Protein AF-A0A1Q7YC12-F1 (afdb_monomer_lite)

Sequence (79 aa):
MADISREEYEKYMALRDEIAKGIENAQSEFMLTTYSMLHATMRKRLKAALALNIQLENREISQKRQEKREQLRSAKSSD

pLDDT: mean 89.57, std 10.71, range [50.81, 98.12]

Structure (mmCIF, N/CA/C/O backbone):
data_AF-A0A1Q7YC12-F1
#
_entry.id   AF-A0A1Q7YC12-F1
#
loop_
_atom_site.group_PDB
_atom_site.id
_atom_site.type_symbol
_atom_site.label_atom_id
_atom_site.label_alt_id
_atom_site.label_comp_id
_atom_site.label_asym_id
_atom_site.label_entity_id
_atom_site.label_seq_id
_atom_site.pdbx_PDB_ins_code
_atom_site.Cartn_x
_atom_site.Cartn_y
_atom_site.Cartn_z
_atom_site.occupancy
_atom_site.B_iso_or_equiv
_atom_site.auth_seq_id
_atom_site.auth_comp_id
_atom_site.auth_asym_id
_atom_site.auth_atom_id
_atom_site.pdbx_PDB_model_num
ATOM 1 N N . MET A 1 1 ? 12.577 -7.737 -8.641 1.00 50.81 1 MET A N 1
ATOM 2 C CA . MET A 1 1 ? 11.681 -6.996 -7.730 1.00 50.81 1 MET A CA 1
ATOM 3 C C . MET A 1 1 ? 11.421 -7.886 -6.530 1.00 50.81 1 MET A C 1
ATOM 5 O O . MET A 1 1 ? 11.451 -9.096 -6.702 1.00 50.81 1 MET A O 1
ATOM 9 N N . ALA A 1 2 ? 11.283 -7.332 -5.325 1.00 54.84 2 ALA A N 1
ATOM 10 C CA . ALA A 1 2 ? 10.864 -8.140 -4.183 1.00 54.84 2 ALA A CA 1
ATOM 11 C C . ALA A 1 2 ? 9.361 -8.386 -4.338 1.00 54.84 2 ALA A C 1
ATOM 13 O O . ALA A 1 2 ? 8.559 -7.509 -4.022 1.00 54.84 2 ALA A O 1
ATOM 14 N N . ASP A 1 3 ? 9.004 -9.528 -4.918 1.00 67.44 3 ASP A N 1
ATOM 15 C CA . ASP A 1 3 ? 7.616 -9.964 -4.970 1.00 67.44 3 ASP A CA 1
ATOM 16 C C . ASP A 1 3 ? 7.177 -10.263 -3.538 1.00 67.44 3 ASP A C 1
ATOM 18 O O . ASP A 1 3 ? 7.706 -11.164 -2.888 1.00 67.44 3 ASP A O 1
ATOM 22 N N . ILE A 1 4 ? 6.236 -9.468 -3.031 1.00 76.25 4 ILE A N 1
ATOM 23 C CA . ILE A 1 4 ? 5.507 -9.816 -1.812 1.00 76.25 4 ILE A CA 1
ATOM 24 C C . ILE A 1 4 ? 4.801 -11.139 -2.066 1.00 76.25 4 ILE A C 1
ATOM 26 O O . ILE A 1 4 ? 4.053 -11.287 -3.037 1.00 76.25 4 ILE A O 1
ATOM 30 N N . SER A 1 5 ? 5.035 -12.104 -1.187 1.00 85.75 5 SER A N 1
ATOM 31 C CA . SER A 1 5 ? 4.306 -13.359 -1.237 1.00 85.75 5 SER A CA 1
ATOM 32 C C . SER A 1 5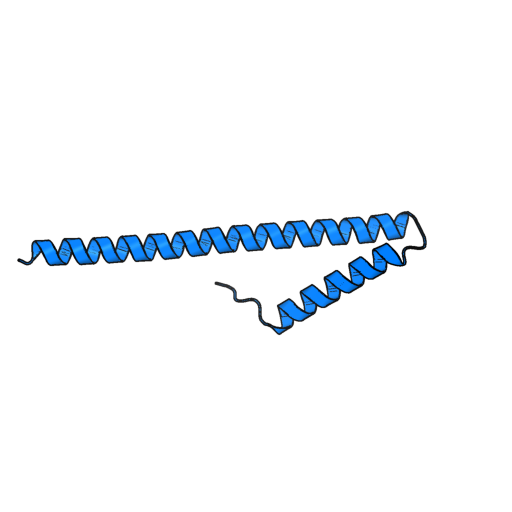 ? 2.811 -13.098 -1.038 1.00 85.75 5 SER A C 1
ATOM 34 O O . SER A 1 5 ? 2.389 -12.149 -0.367 1.00 85.75 5 SER A O 1
ATOM 36 N N . ARG A 1 6 ? 1.982 -13.982 -1.598 1.00 84.56 6 ARG A N 1
ATOM 37 C CA . ARG A 1 6 ? 0.535 -13.963 -1.359 1.00 84.56 6 ARG A CA 1
ATOM 38 C C . ARG A 1 6 ? 0.213 -13.954 0.141 1.00 84.56 6 ARG A C 1
ATOM 40 O O . ARG A 1 6 ? -0.678 -13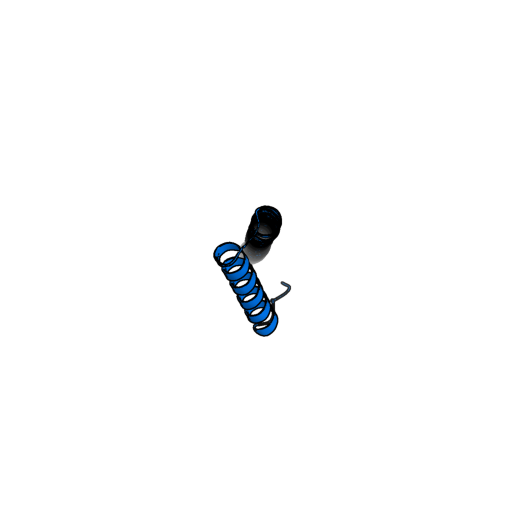.226 0.564 1.00 84.56 6 ARG A O 1
ATOM 47 N N . GLU A 1 7 ? 0.971 -14.710 0.932 1.00 90.12 7 GLU A N 1
ATOM 48 C CA . GLU A 1 7 ? 0.819 -14.783 2.386 1.00 90.12 7 GLU A CA 1
ATOM 49 C C . GLU A 1 7 ? 1.079 -13.427 3.067 1.00 90.12 7 GLU A C 1
ATOM 51 O O . GLU A 1 7 ? 0.316 -13.007 3.936 1.00 90.12 7 GLU A O 1
ATOM 56 N N . GLU A 1 8 ? 2.126 -12.701 2.665 1.00 87.38 8 GLU A N 1
ATOM 57 C CA . GLU A 1 8 ? 2.416 -11.360 3.194 1.00 87.38 8 GLU A CA 1
ATOM 58 C C . GLU A 1 8 ? 1.325 -10.349 2.827 1.00 87.38 8 GLU A C 1
ATOM 60 O O . GLU A 1 8 ? 0.961 -9.506 3.652 1.00 87.38 8 GLU A O 1
ATOM 65 N N . TYR A 1 9 ? 0.765 -10.453 1.619 1.00 86.81 9 TYR A N 1
ATOM 66 C CA . TYR A 1 9 ? -0.361 -9.621 1.202 1.00 86.81 9 TYR A CA 1
ATOM 67 C C . TYR A 1 9 ? -1.626 -9.911 2.022 1.00 86.81 9 TYR A C 1
ATOM 69 O O . TYR A 1 9 ? -2.283 -8.983 2.495 1.00 86.81 9 TYR A O 1
ATOM 77 N N . GLU A 1 10 ? -1.949 -11.186 2.245 1.00 90.50 10 GLU A N 1
ATOM 78 C CA . GLU A 1 10 ? -3.096 -11.592 3.064 1.00 90.50 10 GLU A CA 1
ATOM 79 C C . GLU A 1 10 ? -2.945 -11.107 4.518 1.00 90.50 10 GLU A C 1
ATOM 81 O O . GLU A 1 10 ? -3.879 -10.515 5.064 1.00 90.50 10 GLU A O 1
ATOM 86 N N . LYS A 1 11 ? -1.750 -11.236 5.115 1.00 92.62 11 LYS A N 1
ATOM 87 C CA . LYS A 1 11 ? -1.439 -10.684 6.450 1.00 92.62 11 LYS A CA 1
ATOM 88 C C . LYS A 1 11 ? -1.602 -9.164 6.504 1.00 92.62 11 LYS A C 1
ATOM 90 O O . LYS A 1 11 ? -2.151 -8.635 7.469 1.00 92.62 11 LYS A O 1
ATOM 95 N N . TYR A 1 12 ? -1.146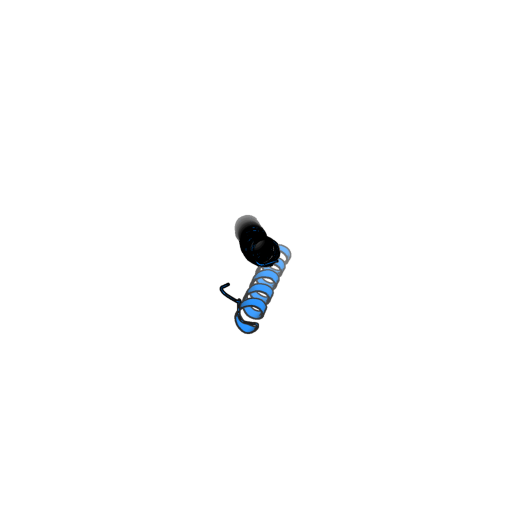 -8.455 5.470 1.00 90.44 12 TYR A N 1
ATOM 96 C CA . TYR A 1 12 ? -1.317 -7.005 5.371 1.00 90.44 12 TYR A CA 1
ATOM 97 C C . TYR A 1 12 ? -2.797 -6.601 5.340 1.00 90.44 12 TYR A C 1
ATOM 99 O O . TYR A 1 12 ? -3.195 -5.667 6.043 1.00 90.44 12 TYR A O 1
ATOM 107 N N . MET A 1 13 ? -3.608 -7.297 4.539 1.00 91.88 13 MET A N 1
ATOM 108 C CA . MET A 1 13 ? -5.040 -7.016 4.417 1.00 91.88 13 MET A CA 1
ATOM 109 C C . MET A 1 13 ? -5.780 -7.297 5.727 1.00 91.88 13 MET A C 1
ATOM 111 O O . MET A 1 13 ? -6.537 -6.441 6.179 1.00 91.88 13 MET A O 1
ATOM 115 N N . ALA A 1 14 ? -5.484 -8.420 6.388 1.00 94.94 14 ALA A N 1
ATOM 116 C CA . ALA A 1 14 ? -6.057 -8.747 7.692 1.00 94.94 14 ALA A CA 1
ATOM 117 C C . ALA A 1 14 ? -5.752 -7.668 8.746 1.00 94.94 14 ALA A C 1
ATOM 119 O O . ALA A 1 14 ? -6.666 -7.168 9.399 1.00 94.94 14 ALA A O 1
ATOM 120 N N . LEU A 1 15 ? -4.491 -7.227 8.850 1.00 94.88 15 LEU A N 1
ATOM 121 C CA . LEU A 1 15 ? -4.093 -6.165 9.783 1.00 94.88 15 LEU A CA 1
ATOM 122 C C . LEU A 1 15 ? -4.817 -4.840 9.498 1.00 94.88 15 LEU A C 1
ATOM 124 O O . LEU A 1 15 ? -5.218 -4.123 10.415 1.00 94.88 15 LEU A O 1
ATOM 128 N N . ARG A 1 16 ? -4.984 -4.493 8.218 1.00 93.75 16 ARG A N 1
ATOM 129 C CA . ARG A 1 16 ? -5.717 -3.286 7.824 1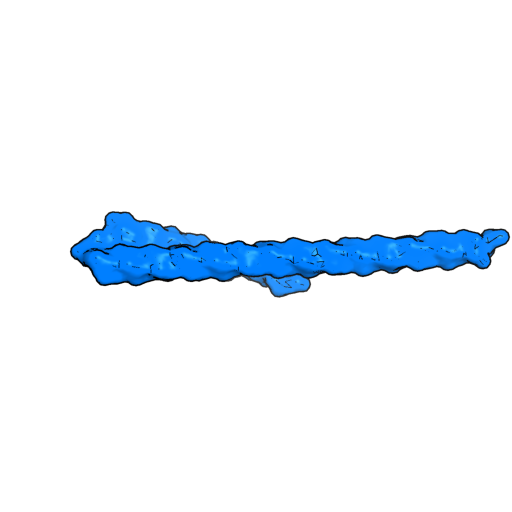.00 93.75 16 ARG A CA 1
ATOM 130 C C . ARG A 1 16 ? -7.177 -3.350 8.282 1.00 93.75 16 ARG A C 1
ATOM 132 O O . ARG A 1 16 ? -7.685 -2.346 8.784 1.00 93.75 16 ARG A O 1
ATOM 139 N N . ASP A 1 17 ? -7.823 -4.500 8.120 1.00 96.12 17 ASP A N 1
ATOM 140 C CA . ASP A 1 17 ? -9.215 -4.704 8.523 1.00 96.12 17 ASP A CA 1
ATOM 141 C C . ASP A 1 17 ? -9.370 -4.703 10.051 1.00 96.12 17 ASP A C 1
ATOM 143 O O . ASP A 1 17 ? -10.323 -4.127 10.573 1.00 96.12 17 ASP A O 1
ATOM 147 N N . GLU A 1 18 ? -8.414 -5.274 10.790 1.00 96.88 18 GLU A N 1
ATOM 148 C CA . GLU A 1 18 ? -8.371 -5.194 12.257 1.00 96.88 18 GLU A CA 1
ATOM 149 C C . GLU A 1 18 ? -8.268 -3.750 12.754 1.00 96.88 18 GLU A C 1
ATOM 151 O O . GLU A 1 18 ? -8.997 -3.351 13.660 1.00 96.88 18 GLU A O 1
ATOM 156 N N . ILE A 1 19 ? -7.410 -2.935 12.135 1.00 96.88 19 ILE A N 1
ATOM 157 C CA . ILE A 1 19 ? -7.282 -1.517 12.489 1.00 96.88 19 ILE A CA 1
ATOM 158 C C . ILE A 1 19 ? -8.570 -0.755 12.168 1.00 96.88 19 ILE A C 1
ATOM 160 O O . ILE A 1 19 ? -8.984 0.081 12.969 1.00 96.88 19 ILE A O 1
ATOM 164 N N . ALA A 1 20 ? -9.220 -1.040 11.036 1.00 95.81 20 ALA A N 1
ATOM 165 C CA . ALA A 1 20 ? -10.500 -0.424 10.687 1.00 95.81 20 ALA A CA 1
ATOM 166 C C . ALA A 1 20 ? -11.587 -0.762 11.720 1.00 95.81 20 ALA A C 1
ATOM 168 O O . ALA A 1 20 ? -12.241 0.142 12.238 1.00 95.81 20 ALA A O 1
ATOM 169 N N . LYS A 1 21 ? -11.691 -2.036 12.120 1.00 97.44 21 LYS A N 1
ATOM 170 C CA . LYS A 1 21 ? -12.569 -2.464 13.221 1.00 97.44 21 LYS A CA 1
ATOM 171 C C . LYS A 1 21 ? -12.201 -1.793 14.545 1.00 97.44 21 LYS A C 1
ATOM 173 O O . LYS A 1 21 ? -13.086 -1.489 15.336 1.00 97.44 21 LYS A O 1
ATOM 178 N N . GLY A 1 22 ? -10.915 -1.558 14.804 1.00 97.44 22 GLY A N 1
ATOM 179 C CA . GLY A 1 22 ? -10.445 -0.827 15.982 1.00 97.44 22 GLY A CA 1
ATOM 180 C C . GLY A 1 22 ? -10.921 0.629 16.017 1.00 97.44 22 GLY A C 1
ATOM 181 O O . GLY A 1 22 ? -11.257 1.128 17.087 1.00 97.44 22 GLY A O 1
ATOM 182 N N . ILE A 1 23 ? -11.011 1.294 14.858 1.00 97.31 23 ILE A N 1
ATOM 183 C CA . ILE A 1 23 ? -11.604 2.638 14.734 1.00 97.31 23 ILE A CA 1
ATOM 184 C C . ILE A 1 23 ? -13.106 2.585 15.034 1.00 97.31 23 ILE A C 1
ATOM 186 O O . ILE A 1 23 ? -13.590 3.384 15.831 1.00 97.31 23 ILE A O 1
ATOM 190 N N . GLU A 1 24 ? -13.833 1.649 14.417 1.00 97.31 24 GLU A N 1
ATOM 191 C CA . GLU A 1 24 ? -15.291 1.509 14.576 1.00 97.31 24 GLU A CA 1
ATOM 192 C C . GLU A 1 24 ? -15.695 1.181 16.019 1.00 97.31 24 GLU A C 1
ATOM 194 O O . GLU A 1 24 ? -16.689 1.700 16.522 1.00 97.31 24 GLU A O 1
ATOM 199 N N . ASN A 1 25 ? -14.899 0.354 16.699 1.00 97.62 25 ASN A N 1
ATOM 200 C CA . ASN A 1 25 ? -15.165 -0.107 18.060 1.00 97.62 25 ASN A CA 1
ATOM 201 C C . ASN A 1 25 ? -14.448 0.720 19.141 1.00 97.62 25 ASN A C 1
ATOM 203 O O . ASN A 1 25 ? -14.410 0.309 20.303 1.00 97.62 25 ASN A O 1
ATOM 207 N N . ALA A 1 26 ? -13.841 1.859 18.792 1.00 97.50 26 ALA A N 1
ATOM 208 C CA . ALA A 1 26 ? -13.087 2.664 19.745 1.00 97.50 26 ALA A CA 1
ATOM 209 C C . ALA A 1 26 ? -13.997 3.213 20.861 1.00 97.50 26 ALA A C 1
ATOM 211 O O . ALA A 1 26 ? -14.891 4.017 20.620 1.00 97.50 26 ALA A O 1
ATOM 212 N N . GLN A 1 27 ? -13.720 2.823 22.108 1.00 97.38 27 GLN A N 1
ATOM 213 C CA . GLN A 1 27 ? -14.454 3.282 23.301 1.00 97.38 27 GLN A CA 1
ATOM 214 C C . GLN A 1 27 ? -13.790 4.469 24.022 1.00 97.38 27 GLN A C 1
ATOM 216 O O . GLN A 1 27 ? -14.232 4.878 25.092 1.00 97.38 27 GLN A O 1
ATOM 221 N N . SER A 1 28 ? -12.700 5.012 23.474 1.00 98.06 28 SER A N 1
ATOM 222 C CA . SER A 1 28 ? -12.023 6.189 24.018 1.00 98.06 28 SER A CA 1
ATOM 223 C C . SER A 1 28 ? -11.353 7.001 22.915 1.00 98.06 28 SER A C 1
ATOM 225 O O . SER A 1 28 ? -10.949 6.458 21.883 1.00 98.06 28 SER A O 1
ATOM 227 N N . GLU A 1 29 ? -11.177 8.301 23.155 1.00 97.44 29 GLU A N 1
ATOM 228 C CA . GLU A 1 29 ? -10.466 9.196 22.233 1.00 97.44 29 GLU A CA 1
ATOM 229 C C . GLU A 1 29 ? -9.021 8.747 21.994 1.00 97.44 29 GLU A C 1
ATOM 231 O O . GLU A 1 29 ? -8.511 8.833 20.875 1.00 97.44 29 GLU A O 1
ATOM 236 N N . PHE A 1 30 ? -8.370 8.209 23.028 1.00 97.50 30 PHE A N 1
ATOM 237 C CA . PHE A 1 30 ? -7.026 7.654 22.917 1.00 97.50 30 PHE A CA 1
ATOM 238 C C . PHE A 1 30 ? -6.979 6.464 21.946 1.00 97.50 30 PHE A C 1
ATOM 240 O O . PHE A 1 30 ? -6.108 6.416 21.072 1.00 97.50 30 PHE A O 1
ATOM 247 N N . MET A 1 31 ? -7.930 5.526 22.053 1.00 97.38 31 MET A N 1
ATOM 248 C CA . MET A 1 31 ? -8.015 4.384 21.136 1.00 97.38 31 MET A CA 1
ATOM 249 C C . MET A 1 31 ? -8.325 4.839 19.712 1.00 97.38 31 MET A C 1
ATOM 251 O O . MET A 1 31 ? -7.632 4.431 18.779 1.00 97.38 31 MET A O 1
ATOM 255 N N . LEU A 1 32 ? -9.300 5.737 19.547 1.00 98.12 32 LEU A N 1
ATOM 256 C CA . LEU A 1 32 ? -9.661 6.291 18.243 1.00 98.12 32 LEU A CA 1
ATOM 257 C C . LEU A 1 32 ? -8.456 6.959 17.569 1.00 98.12 32 LEU A C 1
ATOM 259 O O . LEU A 1 32 ? -8.177 6.707 16.394 1.00 98.12 32 LEU A O 1
ATOM 263 N N . THR A 1 33 ? -7.709 7.766 18.325 1.00 97.94 33 THR A N 1
ATOM 264 C CA . THR A 1 33 ? -6.497 8.443 17.845 1.00 97.94 33 THR A CA 1
ATOM 265 C C . THR A 1 33 ? -5.432 7.431 17.436 1.00 97.94 33 THR A C 1
ATOM 267 O O . THR A 1 33 ? -4.886 7.518 16.335 1.00 97.94 33 THR A O 1
ATOM 270 N N . THR A 1 34 ? -5.178 6.430 18.280 1.00 97.50 34 THR A N 1
ATOM 271 C CA . THR A 1 34 ? -4.179 5.385 18.027 1.00 97.50 34 THR A CA 1
ATOM 272 C C . THR A 1 34 ? -4.483 4.614 16.744 1.00 97.50 34 THR A C 1
ATOM 274 O O . THR A 1 34 ? -3.641 4.556 15.843 1.00 97.50 34 THR A O 1
ATOM 277 N N . TYR A 1 35 ? -5.698 4.077 16.607 1.00 98.00 35 TYR A N 1
ATOM 278 C CA . TYR A 1 35 ? -6.082 3.324 15.412 1.00 98.00 35 TYR A CA 1
ATOM 279 C C . TYR A 1 35 ? -6.107 4.200 14.154 1.00 98.00 35 TYR A C 1
ATOM 281 O O . TYR A 1 35 ? -5.637 3.774 13.096 1.00 98.00 35 TYR A O 1
ATOM 289 N N . SER A 1 36 ? -6.552 5.455 14.262 1.00 97.12 36 SER A N 1
ATOM 290 C CA . SER A 1 36 ? -6.526 6.405 13.142 1.00 97.12 36 SER A 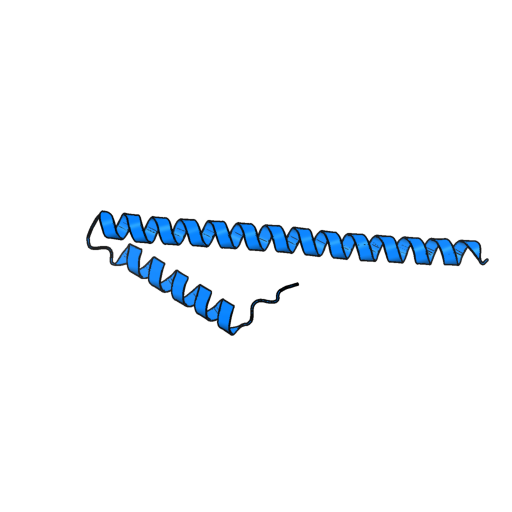CA 1
ATOM 291 C C . SER A 1 36 ? -5.100 6.691 12.658 1.00 97.12 36 SER A C 1
ATOM 293 O O . SER A 1 36 ? -4.837 6.694 11.451 1.00 97.12 36 SER A O 1
ATOM 295 N N . MET A 1 37 ? -4.150 6.880 13.582 1.00 97.44 37 MET A N 1
ATOM 296 C CA . MET A 1 37 ? -2.735 7.083 13.254 1.00 97.44 37 MET A CA 1
ATOM 297 C C . MET A 1 37 ? -2.107 5.847 12.602 1.00 97.44 37 MET A C 1
ATOM 299 O O . MET A 1 37 ? -1.368 5.981 11.617 1.00 97.44 37 MET A O 1
ATOM 303 N N . LEU A 1 38 ? -2.415 4.650 13.110 1.00 96.88 38 LEU A N 1
ATOM 304 C CA . LEU A 1 38 ? -1.960 3.388 12.523 1.00 96.88 38 LEU A CA 1
ATOM 305 C C . LEU A 1 38 ? -2.483 3.229 11.091 1.00 96.88 38 LEU A C 1
ATOM 307 O O . LEU A 1 38 ? -1.693 3.017 10.165 1.00 96.88 38 LEU A O 1
ATOM 311 N N . HIS A 1 39 ? -3.784 3.442 10.880 1.00 95.62 39 HIS A N 1
ATOM 312 C CA . HIS A 1 39 ? -4.408 3.362 9.559 1.00 95.62 39 HIS A CA 1
ATOM 313 C C . HIS A 1 39 ? -3.785 4.359 8.566 1.00 95.62 39 HIS A C 1
ATOM 315 O O . HIS A 1 39 ? -3.423 4.000 7.439 1.00 95.62 39 HIS A O 1
ATOM 321 N N . ALA A 1 40 ? -3.587 5.613 8.989 1.00 94.50 40 ALA A N 1
ATOM 322 C CA . ALA A 1 40 ? -2.957 6.642 8.163 1.00 94.50 40 ALA A CA 1
ATOM 323 C C . ALA A 1 40 ? -1.509 6.283 7.789 1.00 94.50 40 ALA A C 1
ATOM 325 O O . ALA A 1 40 ? -1.095 6.467 6.639 1.00 94.50 40 ALA A O 1
ATOM 326 N N . THR A 1 41 ? -0.743 5.740 8.737 1.00 94.62 41 THR A N 1
ATOM 327 C CA . THR A 1 41 ? 0.651 5.326 8.523 1.00 94.62 41 THR A CA 1
ATOM 328 C C . THR A 1 41 ? 0.742 4.165 7.537 1.00 94.62 41 THR A C 1
ATOM 330 O O . THR A 1 41 ? 1.537 4.224 6.594 1.00 94.62 41 THR A O 1
ATOM 333 N N . MET A 1 42 ? -0.110 3.147 7.683 1.00 92.25 42 MET A N 1
ATOM 334 C CA . MET A 1 42 ? -0.172 2.026 6.740 1.00 92.25 42 MET A CA 1
ATOM 335 C C . MET A 1 42 ? -0.498 2.490 5.322 1.00 92.25 42 MET A C 1
ATOM 337 O O . MET A 1 42 ? 0.161 2.076 4.368 1.00 92.25 42 MET A O 1
ATOM 341 N N . ARG A 1 43 ? -1.461 3.406 5.170 1.00 90.62 43 ARG A N 1
ATOM 342 C CA . ARG A 1 43 ? -1.824 3.954 3.857 1.00 90.62 43 ARG A CA 1
ATOM 343 C C . ARG A 1 43 ? -0.673 4.727 3.210 1.00 90.62 43 ARG A C 1
ATOM 345 O O . ARG A 1 43 ? -0.473 4.614 2.001 1.00 90.62 43 ARG A O 1
ATOM 352 N N . LYS A 1 44 ? 0.092 5.502 3.990 1.00 92.12 44 LYS A N 1
ATOM 353 C CA . LYS A 1 44 ? 1.285 6.213 3.493 1.00 92.12 44 LYS A CA 1
ATOM 354 C C . LYS A 1 44 ? 2.354 5.235 3.003 1.00 92.12 44 LYS A C 1
ATOM 356 O O . LYS A 1 44 ? 2.874 5.424 1.906 1.00 92.12 44 LYS A O 1
ATOM 361 N N . ARG A 1 45 ? 2.638 4.177 3.772 1.00 89.19 45 ARG A N 1
ATOM 362 C CA . ARG A 1 45 ? 3.614 3.142 3.386 1.00 89.19 45 ARG A CA 1
ATOM 363 C C . ARG A 1 45 ? 3.204 2.412 2.107 1.00 89.19 45 ARG A C 1
ATOM 365 O O . ARG A 1 45 ? 4.033 2.277 1.215 1.00 89.19 45 ARG A O 1
ATOM 372 N N . LEU A 1 46 ? 1.928 2.037 1.975 1.00 87.94 46 LEU A N 1
ATOM 373 C CA . LEU A 1 46 ? 1.417 1.407 0.753 1.00 87.94 46 LEU A CA 1
ATOM 374 C C . LEU A 1 46 ? 1.606 2.311 -0.472 1.00 87.94 46 LEU A C 1
ATOM 376 O O . LEU A 1 46 ? 2.112 1.867 -1.497 1.00 87.94 46 LEU A O 1
ATOM 380 N N . LYS A 1 47 ? 1.250 3.597 -0.362 1.00 89.19 47 LYS A N 1
ATOM 381 C CA . LYS A 1 47 ? 1.449 4.558 -1.458 1.00 89.19 47 LYS A CA 1
ATOM 382 C C . LYS A 1 47 ? 2.921 4.693 -1.854 1.00 89.19 47 LYS A C 1
ATOM 384 O O . LYS A 1 47 ? 3.214 4.735 -3.043 1.00 89.19 47 LYS A O 1
ATOM 389 N N . ALA A 1 48 ? 3.829 4.755 -0.879 1.00 87.75 48 ALA A N 1
ATOM 390 C CA . ALA A 1 48 ? 5.263 4.843 -1.142 1.00 87.75 48 ALA A CA 1
ATOM 391 C C . ALA A 1 48 ? 5.791 3.589 -1.859 1.00 87.75 48 ALA A C 1
ATOM 393 O O . ALA A 1 48 ? 6.531 3.714 -2.831 1.00 87.75 48 ALA A O 1
ATOM 394 N N . ALA A 1 49 ? 5.361 2.397 -1.432 1.00 86.00 49 ALA A N 1
ATOM 395 C CA . ALA A 1 49 ? 5.727 1.138 -2.078 1.00 86.00 49 ALA A CA 1
ATOM 396 C C . ALA A 1 49 ? 5.222 1.067 -3.530 1.00 86.00 49 ALA A C 1
ATOM 398 O O . ALA A 1 49 ? 5.991 0.748 -4.432 1.00 86.00 49 ALA A O 1
ATOM 399 N N . LEU A 1 50 ? 3.962 1.444 -3.776 1.00 86.75 50 LEU A N 1
ATOM 400 C CA . LEU A 1 50 ? 3.397 1.488 -5.130 1.00 86.75 50 LEU A CA 1
ATOM 401 C C . LEU A 1 50 ? 4.137 2.486 -6.032 1.00 86.75 50 LEU A C 1
ATOM 403 O O . LEU A 1 50 ? 4.442 2.168 -7.178 1.00 86.75 50 LEU A O 1
ATOM 407 N N . ALA A 1 51 ? 4.464 3.674 -5.516 1.00 88.44 51 ALA A N 1
ATOM 408 C CA . ALA A 1 51 ? 5.224 4.673 -6.265 1.00 88.44 51 ALA A CA 1
ATOM 409 C C . ALA A 1 51 ? 6.631 4.170 -6.632 1.00 88.44 51 ALA A C 1
ATOM 411 O O . ALA A 1 51 ? 7.069 4.358 -7.766 1.00 88.44 51 ALA A O 1
ATOM 412 N N . LEU A 1 52 ? 7.315 3.499 -5.700 1.00 86.62 52 LEU A N 1
ATOM 413 C CA . LEU A 1 52 ? 8.623 2.897 -5.951 1.00 86.62 52 LEU A CA 1
ATOM 414 C C . LEU A 1 52 ? 8.541 1.778 -6.999 1.00 86.62 52 LEU A C 1
ATOM 416 O O . LEU A 1 52 ? 9.365 1.748 -7.908 1.00 86.62 52 LEU A O 1
ATOM 420 N N . ASN A 1 53 ? 7.537 0.899 -6.918 1.00 85.06 53 ASN A N 1
ATOM 421 C CA . ASN A 1 53 ? 7.343 -0.167 -7.907 1.00 85.06 53 ASN A CA 1
ATOM 422 C C . ASN A 1 53 ? 7.159 0.403 -9.317 1.00 85.06 53 ASN A C 1
ATOM 424 O O . ASN A 1 53 ? 7.871 -0.007 -10.228 1.00 85.06 53 ASN A O 1
ATOM 428 N N . ILE A 1 54 ? 6.310 1.424 -9.476 1.00 84.00 54 ILE A N 1
ATOM 429 C CA . ILE A 1 54 ? 6.120 2.114 -10.7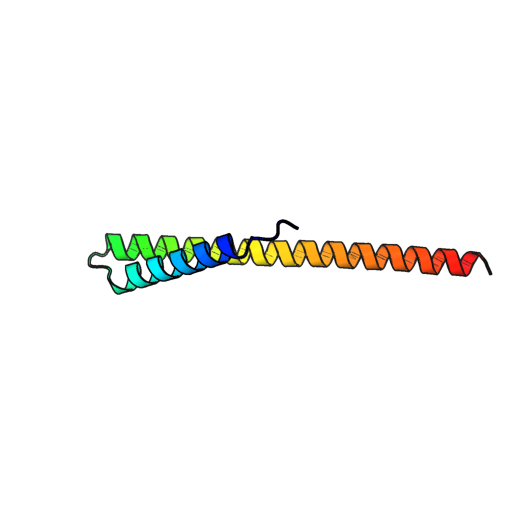63 1.00 84.00 54 ILE A CA 1
ATOM 430 C C . ILE A 1 54 ? 7.443 2.704 -11.280 1.00 84.00 54 ILE A C 1
ATOM 432 O O . ILE A 1 54 ? 7.748 2.618 -12.469 1.00 84.00 54 ILE A O 1
ATOM 436 N N . GLN A 1 55 ? 8.257 3.310 -10.409 1.00 89.06 55 GLN A N 1
ATOM 437 C CA . GLN A 1 55 ? 9.567 3.845 -10.802 1.00 89.06 55 GLN A CA 1
ATOM 438 C C . GLN A 1 55 ? 10.530 2.747 -11.271 1.00 89.06 55 GLN A C 1
ATOM 440 O O . GLN A 1 55 ? 11.243 2.942 -12.257 1.00 89.06 55 GLN A O 1
ATOM 445 N N . LEU A 1 56 ? 10.548 1.602 -10.586 1.00 87.00 56 LEU A N 1
ATOM 446 C CA . LEU A 1 56 ? 11.385 0.460 -10.946 1.00 87.00 56 LEU A CA 1
ATOM 447 C C . LEU A 1 56 ? 10.947 -0.165 -12.278 1.00 87.00 56 LEU A C 1
ATOM 449 O O . LEU A 1 56 ? 11.799 -0.384 -13.137 1.00 87.00 56 LEU A O 1
ATOM 453 N N . GLU A 1 57 ? 9.644 -0.360 -12.496 1.00 89.12 57 GLU A N 1
ATOM 454 C CA . GLU A 1 57 ? 9.101 -0.845 -13.775 1.00 89.12 57 GLU A CA 1
ATOM 455 C C . GLU A 1 57 ? 9.446 0.106 -14.921 1.00 89.12 57 GLU A C 1
ATOM 457 O O . GLU A 1 57 ? 9.939 -0.314 -15.968 1.00 89.12 57 GLU A O 1
ATOM 462 N N . ASN A 1 58 ? 9.269 1.414 -14.717 1.00 90.56 58 ASN A N 1
ATOM 463 C CA . ASN A 1 58 ? 9.623 2.415 -15.722 1.00 90.56 58 ASN A CA 1
ATOM 464 C C . ASN A 1 58 ? 11.119 2.395 -16.058 1.00 90.56 58 ASN A C 1
ATOM 466 O O . ASN A 1 58 ? 11.497 2.597 -17.218 1.00 90.56 58 ASN A O 1
ATOM 470 N N . ARG A 1 59 ? 11.980 2.133 -15.067 1.00 92.12 59 ARG A N 1
ATOM 471 C CA . ARG A 1 59 ? 13.422 1.975 -15.279 1.00 92.12 59 ARG A CA 1
ATOM 472 C C . ARG A 1 59 ? 13.726 0.728 -16.109 1.00 92.12 59 ARG A C 1
ATOM 474 O O . ARG A 1 59 ? 14.474 0.838 -17.077 1.00 92.12 59 ARG A O 1
ATOM 481 N N . GLU A 1 60 ? 13.115 -0.409 -15.787 1.00 93.12 60 GLU A N 1
ATOM 482 C CA . GLU A 1 60 ? 13.281 -1.660 -16.539 1.00 93.12 60 GLU A CA 1
ATOM 483 C C . GLU A 1 60 ? 12.788 -1.522 -17.989 1.00 93.12 60 GLU A C 1
ATOM 485 O O . GLU A 1 60 ? 13.484 -1.894 -18.933 1.00 93.12 60 GLU A O 1
ATOM 490 N N . ILE A 1 61 ? 11.617 -0.911 -18.196 1.00 92.44 61 ILE A N 1
ATOM 491 C CA . ILE A 1 61 ? 11.074 -0.628 -19.533 1.00 92.44 61 ILE A CA 1
ATOM 492 C C . ILE A 1 61 ? 12.028 0.274 -20.320 1.00 92.44 61 ILE A C 1
ATOM 494 O O . ILE A 1 61 ? 12.255 0.053 -21.512 1.00 92.44 61 ILE A O 1
ATOM 498 N N . SER A 1 62 ? 12.595 1.292 -19.672 1.00 93.94 62 SER A N 1
ATOM 499 C CA . SER A 1 62 ? 13.548 2.202 -20.310 1.00 93.94 62 SER A CA 1
ATOM 500 C C . SER A 1 62 ? 14.831 1.479 -20.723 1.00 93.94 62 SER A C 1
ATOM 502 O O . SER A 1 62 ? 15.294 1.685 -21.845 1.00 93.94 62 SER A O 1
ATOM 504 N N . GLN A 1 63 ? 15.350 0.585 -19.876 1.00 94.69 63 GLN A N 1
ATOM 505 C CA . GLN A 1 63 ? 16.506 -0.262 -20.192 1.00 94.69 63 GLN A CA 1
ATOM 506 C C . GLN A 1 63 ? 16.221 -1.169 -21.394 1.00 94.69 63 GLN A C 1
ATOM 508 O O . GLN A 1 63 ? 16.934 -1.092 -22.391 1.00 94.69 63 GLN A O 1
ATOM 513 N N . LYS A 1 64 ? 15.103 -1.909 -21.385 1.00 95.25 64 LYS A N 1
ATOM 514 C CA . LYS A 1 64 ? 14.693 -2.764 -22.517 1.00 95.25 64 LYS A CA 1
ATOM 515 C C . LYS A 1 64 ? 14.541 -1.979 -23.822 1.00 95.25 64 LYS A C 1
ATOM 517 O O . LYS A 1 64 ? 14.906 -2.452 -24.899 1.00 95.25 64 LYS A O 1
ATOM 522 N N . ARG A 1 65 ? 14.005 -0.754 -23.753 1.00 95.00 65 ARG A N 1
ATOM 523 C CA . ARG A 1 65 ? 13.896 0.140 -24.920 1.00 95.00 65 ARG A CA 1
ATOM 524 C C . ARG A 1 65 ? 15.264 0.572 -25.436 1.00 95.00 65 ARG A C 1
ATOM 526 O O . ARG A 1 65 ? 15.436 0.655 -26.652 1.00 95.00 65 ARG A O 1
ATOM 533 N N . GLN A 1 66 ? 16.205 0.875 -24.547 1.00 96.00 66 GLN A N 1
ATOM 534 C CA . GLN A 1 66 ? 17.564 1.246 -24.926 1.00 96.00 66 GLN A CA 1
ATOM 535 C C . GLN A 1 66 ? 18.291 0.071 -25.588 1.00 96.00 66 GLN A C 1
ATOM 537 O O . GLN A 1 66 ? 18.765 0.225 -26.711 1.00 96.00 66 GLN A O 1
ATOM 542 N N . GLU A 1 67 ? 18.276 -1.106 -24.964 1.00 95.81 67 GLU A N 1
ATOM 543 C CA . GLU A 1 67 ? 18.870 -2.333 -25.512 1.00 95.81 67 GLU A CA 1
ATOM 544 C C . GLU A 1 67 ? 18.320 -2.639 -26.910 1.00 95.81 67 GLU A C 1
ATOM 546 O O . GLU A 1 67 ? 19.072 -2.887 -27.855 1.00 95.81 67 GLU A O 1
ATOM 551 N N . LYS A 1 68 ? 16.996 -2.536 -27.094 1.00 95.50 68 LYS A N 1
ATOM 552 C CA . LYS A 1 68 ? 16.382 -2.754 -28.408 1.00 95.50 68 LYS A CA 1
ATOM 553 C C . LYS A 1 68 ? 16.826 -1.716 -29.441 1.00 95.50 68 LYS A C 1
ATOM 555 O O . LYS A 1 68 ? 17.023 -2.064 -30.604 1.00 95.50 68 LYS A O 1
ATOM 560 N N . ARG A 1 69 ? 16.980 -0.445 -29.052 1.00 94.62 69 ARG A N 1
ATOM 561 C CA . ARG A 1 69 ? 17.485 0.610 -29.950 1.00 94.62 69 ARG A CA 1
ATOM 562 C C . ARG A 1 69 ? 18.923 0.342 -30.376 1.00 94.62 69 ARG A C 1
ATOM 564 O O . ARG A 1 69 ? 19.242 0.567 -31.539 1.00 94.62 69 ARG A O 1
ATOM 571 N N . GLU A 1 70 ? 19.766 -0.122 -29.463 1.00 94.44 70 GLU A N 1
ATOM 572 C CA . GLU A 1 70 ? 21.156 -0.475 -29.754 1.00 94.44 70 GLU A CA 1
ATOM 573 C C . GLU A 1 70 ? 21.229 -1.654 -30.733 1.00 94.44 70 GLU A C 1
ATOM 575 O O . GLU A 1 70 ? 21.888 -1.530 -31.762 1.00 94.44 70 GLU A O 1
ATOM 580 N N . GLN A 1 71 ? 20.445 -2.717 -30.510 1.00 93.62 71 GLN A N 1
ATOM 581 C CA . GLN A 1 71 ? 20.328 -3.852 -31.441 1.00 93.62 71 GLN A CA 1
ATOM 582 C C . GLN A 1 71 ? 19.875 -3.434 -32.850 1.00 93.62 71 GLN A C 1
ATOM 584 O O . GLN A 1 71 ? 20.382 -3.926 -33.853 1.00 93.62 71 GLN A O 1
ATOM 589 N N . LEU A 1 72 ? 18.898 -2.527 -32.948 1.00 92.44 72 LEU A N 1
ATOM 590 C CA . LEU A 1 72 ? 18.402 -2.049 -34.244 1.00 92.44 72 LEU A CA 1
ATOM 591 C C . LEU A 1 72 ? 19.414 -1.152 -34.968 1.00 92.44 72 LEU A C 1
ATOM 593 O O . LEU A 1 72 ? 19.417 -1.103 -36.197 1.00 92.44 72 LEU A O 1
ATOM 597 N N . ARG A 1 73 ? 20.251 -0.417 -34.225 1.00 91.19 73 ARG A N 1
ATOM 598 C CA . ARG A 1 73 ? 21.320 0.412 -34.798 1.00 91.19 73 ARG A CA 1
ATOM 599 C C . ARG A 1 73 ? 22.472 -0.440 -35.315 1.00 91.19 73 ARG A C 1
ATOM 601 O O . ARG A 1 73 ? 22.934 -0.172 -36.417 1.00 91.19 73 ARG A O 1
ATOM 608 N N . SER A 1 74 ? 22.893 -1.459 -34.564 1.00 83.94 74 SER A N 1
ATOM 609 C CA . SER A 1 74 ? 23.962 -2.366 -34.994 1.00 83.94 74 SER A CA 1
ATOM 610 C C . SER A 1 74 ? 23.558 -3.201 -36.210 1.00 83.94 74 SER A C 1
ATOM 612 O O . SER A 1 74 ? 24.364 -3.368 -37.118 1.00 83.94 74 SER A O 1
ATOM 614 N N . ALA A 1 75 ? 22.296 -3.638 -36.294 1.00 79.38 75 ALA A N 1
ATOM 615 C CA . ALA A 1 75 ? 21.784 -4.347 -37.467 1.00 79.38 75 ALA A CA 1
ATOM 616 C C . ALA A 1 75 ? 21.812 -3.493 -38.751 1.00 79.38 75 ALA A C 1
ATOM 618 O O . ALA A 1 75 ? 22.088 -4.014 -39.821 1.00 79.38 75 ALA A O 1
ATOM 619 N N . LYS A 1 76 ? 21.576 -2.176 -38.652 1.00 70.69 76 LYS A N 1
ATOM 620 C CA . LYS A 1 76 ? 21.625 -1.252 -39.802 1.00 70.69 76 LYS A CA 1
ATOM 621 C C . LYS A 1 76 ? 23.034 -0.890 -40.273 1.00 70.69 76 LYS A C 1
ATOM 623 O O . LYS A 1 76 ? 23.165 -0.360 -41.364 1.00 70.69 76 LYS A O 1
ATOM 628 N N . SER A 1 77 ? 24.058 -1.087 -39.444 1.00 60.91 77 SER A N 1
ATOM 629 C CA . SER A 1 77 ? 25.458 -0.827 -39.815 1.00 60.91 77 SER A CA 1
ATOM 630 C C . SER A 1 77 ? 26.154 -2.030 -40.459 1.00 60.91 77 SER A C 1
ATOM 632 O O . SER A 1 77 ? 27.344 -1.949 -40.748 1.00 60.91 77 SER A O 1
ATOM 634 N N . SER A 1 78 ? 25.448 -3.154 -40.609 1.00 59.06 78 SER A N 1
ATOM 635 C CA . SER A 1 78 ? 25.975 -4.411 -41.158 1.00 59.06 78 SER A CA 1
ATOM 636 C C . SER A 1 78 ? 25.387 -4.784 -42.528 1.00 59.06 78 SER A C 1
ATOM 638 O O . SER A 1 78 ? 25.779 -5.822 -43.056 1.00 59.06 78 SER A O 1
ATOM 640 N N . ASP A 1 79 ? 24.508 -3.940 -43.080 1.00 51.62 79 ASP A N 1
ATOM 641 C CA . ASP A 1 79 ? 24.082 -3.915 -44.493 1.00 51.62 79 ASP A CA 1
ATOM 642 C C . ASP A 1 79 ? 24.839 -2.798 -45.234 1.00 51.62 79 ASP A C 1
ATOM 644 O O . ASP A 1 79 ? 25.189 -2.998 -46.419 1.00 51.62 79 ASP A O 1
#

Secondary structure (DSSP, 8-state):
-----HHHHHHHHHHHHHHHHHHHT--SHHHHHHHHHHHHHHHHHHHHHHHHHHHHHHHHHHHHHHHHHHHHHHHHT--

Radius of gyration: 22.27 Å; chains: 1; bounding box: 41×24×68 Å

Foldseek 3Di:
DPDDDPVNVVVLVVVLVVLVVQCVPPPDPVSVVVSVVVNVVSVVVVVVVVVVVVVVVVVVVVVVVVVVVVVVVVVVVVD